Protein AF-X1DBN6-F1 (afdb_monomer_lite)

Sequence (45 aa):
TLGYDRLMPATQEGDIILISTAGAYGYVMSSHYNQRPPAEQFLLT

InterPro domains:
  IPR009006 Alanine racemase/group IV decarboxylase, C-terminal [G3DSA:2.40.37.10] (1-45)
  IPR009006 Alanine racemase/group IV decarboxylase, C-terminal [SSF50621] (2-44)

pLDDT: mean 94.31, std 3.31, range [76.81, 97.62]

Foldseek 3Di:
DPCPPPDDDDDDPPDDDDDPPCPPPNPVVDDCPVNDDDDDDDDDD

Secondary structure (DSSP, 8-state):
--STT-------TT-----TTTTSSTGGG---GGGPPPPP-----

Organism: NCBI:txid412755

Radius of gyration: 13.56 Å; chains: 1; bounding box: 36×25×26 Å

Structure (mmCIF, N/CA/C/O backbone):
data_AF-X1DBN6-F1
#
_entry.id   AF-X1DBN6-F1
#
loop_
_atom_site.group_PDB
_atom_site.id
_atom_site.type_symbol
_atom_site.label_atom_id
_atom_site.label_alt_id
_atom_site.label_comp_id
_atom_site.label_asym_id
_atom_site.label_entity_id
_atom_site.label_seq_id
_atom_site.pdbx_PDB_ins_code
_atom_site.Cartn_x
_atom_site.Cartn_y
_atom_site.Cartn_z
_atom_site.occupancy
_atom_site.B_iso_or_equiv
_atom_site.auth_seq_id
_atom_site.auth_comp_id
_atom_site.auth_asym_id
_atom_site.auth_atom_id
_atom_site.pdbx_PDB_model_num
ATOM 1 N N . THR A 1 1 ? -12.594 1.708 -6.820 1.00 76.81 1 THR A N 1
ATOM 2 C CA . THR A 1 1 ? -12.469 2.275 -5.457 1.00 76.81 1 THR A CA 1
ATOM 3 C C . THR A 1 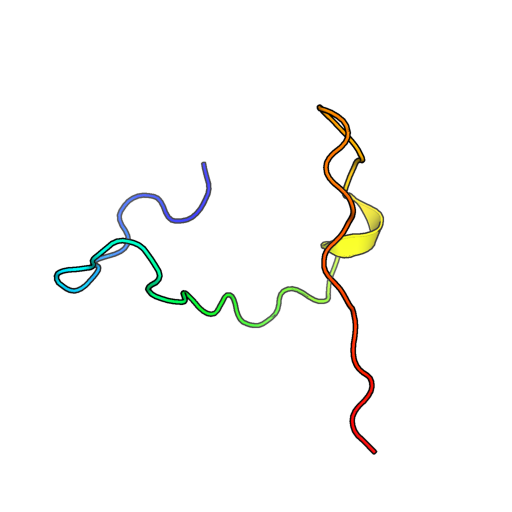1 ? -11.612 1.342 -4.620 1.00 76.81 1 THR A C 1
ATOM 5 O O . THR A 1 1 ? -11.630 0.145 -4.873 1.00 76.81 1 THR A O 1
ATOM 8 N N . LEU A 1 2 ? -10.811 1.866 -3.688 1.00 87.56 2 LEU A N 1
ATOM 9 C CA . LEU A 1 2 ? -9.977 1.056 -2.789 1.00 87.56 2 LEU A CA 1
ATOM 10 C C . LEU A 1 2 ? -10.803 0.635 -1.563 1.00 87.56 2 LEU A C 1
ATOM 12 O O . LEU A 1 2 ? -11.502 1.474 -1.005 1.00 87.56 2 LEU A O 1
ATOM 16 N N . GLY A 1 3 ? -10.722 -0.631 -1.144 1.00 89.88 3 GLY A N 1
ATOM 17 C CA . GLY A 1 3 ? -11.315 -1.092 0.122 1.00 89.88 3 GLY A CA 1
ATOM 18 C C . GLY A 1 3 ? -12.849 -1.099 0.185 1.00 89.88 3 GLY A C 1
ATOM 19 O O . GLY A 1 3 ? -13.404 -1.076 1.276 1.00 89.88 3 GLY A O 1
ATOM 20 N N . TYR A 1 4 ? -13.536 -1.119 -0.960 1.00 94.88 4 TYR A N 1
ATOM 21 C CA . TYR A 1 4 ? -15.000 -1.174 -1.008 1.00 94.88 4 TYR A CA 1
ATOM 22 C C . TYR A 1 4 ? -15.536 -2.435 -0.303 1.00 94.88 4 TYR A C 1
ATOM 24 O O . TYR A 1 4 ? -14.956 -3.510 -0.456 1.00 94.88 4 TYR A O 1
ATOM 32 N N . ASP A 1 5 ? -16.600 -2.281 0.491 1.00 94.25 5 ASP A N 1
ATOM 33 C CA . ASP A 1 5 ? -17.257 -3.326 1.298 1.00 94.25 5 ASP A CA 1
ATOM 34 C C . ASP A 1 5 ? -16.350 -4.116 2.264 1.00 94.25 5 ASP A C 1
ATOM 36 O O . ASP A 1 5 ? -16.704 -5.197 2.742 1.00 94.25 5 ASP A O 1
ATOM 40 N N . ARG A 1 6 ? -15.175 -3.581 2.617 1.00 92.69 6 ARG 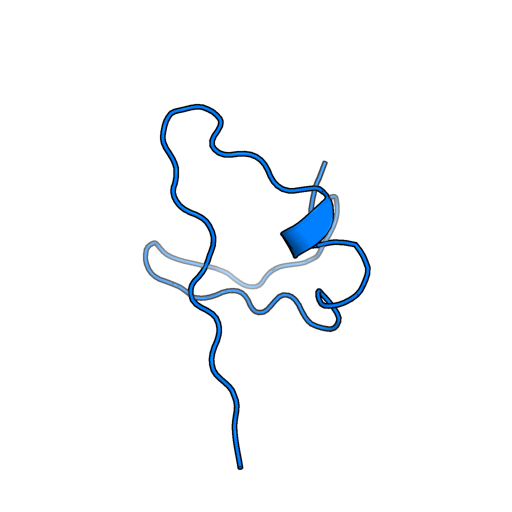A N 1
ATOM 41 C CA . ARG A 1 6 ? -14.370 -4.134 3.712 1.00 92.69 6 ARG A CA 1
ATOM 42 C C . ARG A 1 6 ? -15.011 -3.781 5.050 1.00 92.69 6 ARG A C 1
ATOM 44 O O . ARG A 1 6 ? -15.160 -2.608 5.380 1.00 92.69 6 ARG A O 1
ATOM 51 N N . LEU A 1 7 ? -15.312 -4.802 5.853 1.00 95.19 7 LEU A N 1
ATOM 52 C CA . LEU A 1 7 ? -15.618 -4.608 7.268 1.00 95.19 7 LEU A CA 1
ATOM 53 C C . LEU A 1 7 ? -14.398 -4.002 7.967 1.00 95.19 7 LEU A C 1
ATOM 55 O O . LEU A 1 7 ? -13.286 -4.522 7.847 1.00 95.19 7 LEU A O 1
ATOM 59 N N . MET A 1 8 ? -14.628 -2.918 8.699 1.00 93.81 8 MET A N 1
ATOM 60 C CA . MET A 1 8 ? -13.625 -2.222 9.495 1.00 93.81 8 MET A CA 1
ATOM 61 C C . MET A 1 8 ? -14.116 -2.140 10.944 1.00 93.81 8 MET A C 1
ATOM 63 O O . MET A 1 8 ? -15.326 -2.036 11.167 1.00 93.81 8 MET A O 1
ATOM 67 N N . PRO A 1 9 ? -13.213 -2.198 11.936 1.00 95.38 9 PRO A N 1
ATOM 68 C CA . PRO A 1 9 ? -13.570 -1.861 13.309 1.00 95.38 9 PRO A CA 1
ATOM 69 C C . PRO A 1 9 ? -13.967 -0.377 13.407 1.00 95.38 9 PRO A C 1
ATOM 71 O O . PRO A 1 9 ? -13.814 0.382 12.452 1.00 95.38 9 PRO A O 1
ATOM 74 N N . ALA A 1 10 ? -14.455 0.059 14.570 1.00 96.25 10 ALA A N 1
ATOM 75 C CA . ALA A 1 10 ? -14.572 1.491 14.836 1.00 96.25 10 ALA A CA 1
ATOM 76 C C . ALA A 1 10 ? -13.171 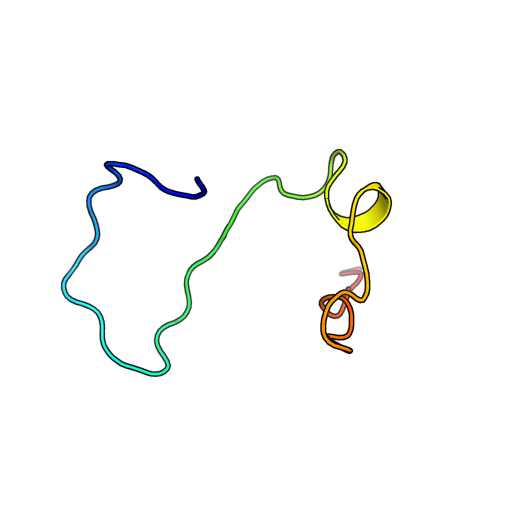2.133 14.778 1.00 96.25 10 ALA A C 1
ATOM 78 O O . ALA A 1 10 ? -12.268 1.676 15.475 1.00 96.25 10 ALA A O 1
ATOM 79 N N . THR A 1 11 ? -12.999 3.155 13.939 1.00 95.50 11 THR A N 1
ATOM 80 C CA . THR A 1 11 ? -11.725 3.860 13.717 1.00 95.50 11 THR A CA 1
ATOM 81 C C . THR A 1 11 ? -11.836 5.332 14.085 1.00 95.50 11 THR A C 1
ATOM 83 O O . THR A 1 11 ? -12.916 5.922 13.988 1.00 95.50 11 THR A O 1
ATOM 86 N N . GLN A 1 12 ? -10.707 5.945 14.407 1.00 97.62 12 GLN A N 1
ATOM 87 C CA . GLN A 1 12 ? -10.568 7.371 14.683 1.00 97.62 12 GLN A CA 1
ATOM 88 C C . GLN A 1 12 ? -9.479 8.011 13.812 1.00 97.62 12 GLN A C 1
ATOM 90 O O . GLN A 1 12 ? -8.691 7.335 13.151 1.00 97.62 12 GLN A O 1
ATOM 95 N N . GLU A 1 13 ? -9.443 9.343 13.791 1.00 97.50 13 GLU A N 1
ATOM 96 C CA . GLU A 1 13 ? -8.369 10.073 13.121 1.00 97.50 13 GLU A CA 1
ATOM 97 C C . GLU A 1 13 ? -7.005 9.695 13.720 1.00 97.50 13 GLU A C 1
ATOM 99 O O . GLU A 1 13 ? -6.845 9.611 14.938 1.00 97.50 13 GLU A O 1
ATOM 104 N N . GLY A 1 14 ? -6.028 9.456 12.841 1.00 96.88 14 GLY A N 1
ATOM 105 C CA . GLY A 1 14 ? -4.680 9.027 13.214 1.00 96.88 14 GLY A CA 1
ATOM 106 C C . GLY A 1 14 ? -4.474 7.511 13.265 1.00 96.88 14 GLY A C 1
ATOM 107 O O . GLY A 1 14 ? -3.323 7.079 13.321 1.00 96.88 14 GLY A O 1
ATOM 108 N N . ASP A 1 15 ? -5.534 6.699 13.186 1.00 97.62 15 ASP A N 1
ATOM 109 C CA . ASP A 1 15 ? -5.387 5.245 13.081 1.00 97.62 15 ASP A CA 1
ATOM 110 C C . ASP A 1 15 ? -4.685 4.841 11.776 1.00 97.62 15 ASP A C 1
ATOM 112 O O . ASP A 1 15 ? -4.859 5.449 10.716 1.00 97.62 15 ASP A O 1
ATOM 116 N N . ILE A 1 16 ? -3.900 3.765 11.848 1.00 96.00 16 ILE A N 1
ATOM 117 C CA . ILE A 1 16 ? -3.092 3.271 10.731 1.00 96.00 16 ILE A CA 1
ATOM 118 C C . ILE A 1 16 ? -3.741 2.024 10.132 1.00 96.00 16 ILE A C 1
ATOM 120 O O . ILE A 1 16 ? -4.047 1.060 10.834 1.00 96.00 16 ILE A O 1
ATOM 124 N N . ILE A 1 17 ? -3.882 2.013 8.805 1.00 94.19 17 ILE A N 1
ATOM 125 C CA . ILE A 1 17 ? -4.341 0.853 8.036 1.00 94.19 17 ILE A CA 1
ATOM 126 C C . ILE A 1 17 ? -3.159 0.281 7.253 1.00 94.19 17 ILE A C 1
ATOM 128 O O . ILE A 1 17 ? -2.532 0.976 6.455 1.00 94.19 17 ILE A O 1
ATOM 132 N N . LEU A 1 18 ? -2.885 -1.010 7.439 1.00 94.50 18 LEU A N 1
ATOM 133 C CA . LEU A 1 18 ? -1.888 -1.734 6.654 1.00 94.50 18 LEU A CA 1
ATOM 134 C C . LEU A 1 18 ? -2.504 -2.244 5.344 1.00 94.50 18 LEU A C 1
ATOM 136 O O . LEU A 1 18 ? -3.461 -3.020 5.358 1.00 94.50 18 LEU A O 1
ATOM 140 N N . ILE A 1 19 ? -1.888 -1.897 4.214 1.00 94.00 19 ILE A N 1
ATOM 141 C CA . ILE A 1 19 ? -2.139 -2.553 2.926 1.00 94.00 19 ILE A CA 1
ATOM 142 C C . ILE A 1 19 ? -0.979 -3.509 2.656 1.00 94.00 19 ILE A C 1
ATOM 144 O O . ILE A 1 19 ? 0.131 -3.087 2.339 1.00 94.00 19 ILE A O 1
ATOM 148 N N . SER A 1 20 ? -1.232 -4.809 2.798 1.00 93.88 20 SER A N 1
ATOM 149 C CA . SER A 1 20 ? -0.230 -5.831 2.487 1.00 93.88 20 SER A CA 1
ATOM 150 C C . SER A 1 20 ? -0.072 -6.020 0.975 1.00 93.88 20 SER A C 1
ATOM 152 O O . SER A 1 20 ? -0.937 -5.635 0.186 1.00 93.88 20 SER A O 1
ATOM 154 N N . THR A 1 21 ? 1.021 -6.664 0.563 1.00 93.81 21 THR A N 1
ATOM 155 C CA . THR A 1 21 ? 1.280 -7.089 -0.828 1.00 93.81 21 THR A CA 1
ATOM 156 C C . THR A 1 21 ? 1.257 -5.970 -1.882 1.00 93.81 21 THR A C 1
ATOM 158 O O . THR A 1 21 ? 1.054 -6.230 -3.063 1.00 93.81 21 THR A O 1
ATOM 161 N N . ALA A 1 22 ? 1.531 -4.724 -1.492 1.00 93.56 22 ALA A N 1
ATOM 162 C CA . ALA A 1 22 ? 1.494 -3.562 -2.388 1.00 93.56 22 ALA A CA 1
ATOM 163 C C . ALA A 1 22 ? 2.725 -3.412 -3.318 1.00 93.56 22 ALA A C 1
ATOM 165 O O . ALA A 1 22 ? 2.886 -2.381 -3.969 1.00 93.56 22 ALA A O 1
ATOM 166 N N . GLY A 1 23 ? 3.619 -4.409 -3.374 1.00 92.81 23 GLY A N 1
ATOM 167 C CA . GLY A 1 23 ? 4.886 -4.316 -4.110 1.00 92.81 23 GLY A CA 1
ATOM 168 C C . GLY A 1 23 ? 4.739 -4.400 -5.633 1.00 92.81 23 GLY A C 1
ATOM 169 O O . GLY A 1 23 ? 5.409 -3.673 -6.362 1.00 92.81 23 GLY A O 1
ATOM 170 N N . ALA A 1 24 ? 3.845 -5.255 -6.135 1.00 96.00 24 ALA A N 1
ATOM 171 C CA . ALA A 1 24 ? 3.623 -5.382 -7.572 1.00 96.00 24 ALA A CA 1
ATOM 172 C C . ALA A 1 24 ? 2.799 -4.195 -8.086 1.00 96.00 24 ALA A C 1
ATOM 174 O O 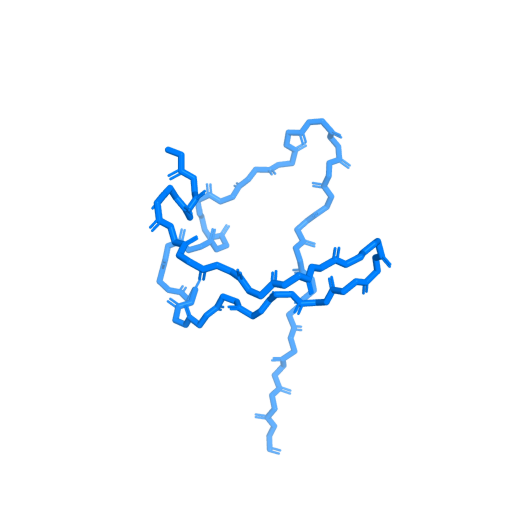. ALA A 1 24 ? 1.696 -3.947 -7.607 1.00 96.00 24 ALA A O 1
ATOM 175 N N . TYR A 1 25 ? 3.338 -3.471 -9.067 1.00 94.44 25 TYR A N 1
ATOM 176 C CA . TYR A 1 25 ? 2.679 -2.353 -9.755 1.00 94.44 25 TYR A CA 1
ATOM 177 C C . TYR A 1 25 ? 2.255 -1.152 -8.886 1.00 94.44 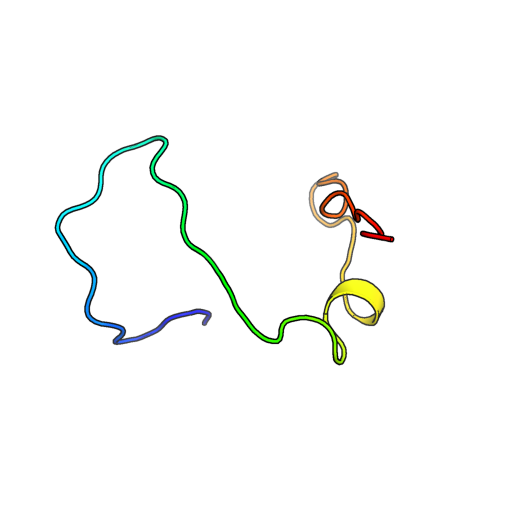25 TYR A C 1
ATOM 179 O O . TYR A 1 25 ? 1.694 -0.204 -9.421 1.00 94.44 25 TYR A O 1
ATOM 187 N N . GLY A 1 26 ? 2.561 -1.129 -7.584 1.00 93.25 26 GLY A N 1
ATOM 188 C CA . GLY A 1 26 ? 2.200 -0.023 -6.692 1.00 93.25 26 GLY A CA 1
ATOM 189 C C . GLY A 1 26 ? 2.961 1.265 -7.009 1.00 93.25 26 GLY A C 1
ATOM 190 O O . GLY A 1 26 ? 2.401 2.218 -7.546 1.00 93.25 26 GLY A O 1
ATOM 191 N N . TYR A 1 27 ? 4.263 1.291 -6.711 1.00 95.19 27 TYR A N 1
ATOM 192 C CA . TYR A 1 27 ? 5.095 2.480 -6.930 1.00 95.19 27 TYR A CA 1
ATOM 193 C C . TYR A 1 27 ? 5.191 2.860 -8.415 1.00 95.19 27 TYR A C 1
ATOM 195 O O . TYR A 1 27 ? 5.009 4.022 -8.775 1.00 95.19 27 TYR A O 1
ATOM 203 N N . VAL A 1 28 ? 5.418 1.873 -9.288 1.00 96.06 28 VAL A N 1
ATOM 204 C CA . VAL A 1 28 ? 5.666 2.097 -10.724 1.00 96.06 28 VAL A CA 1
ATOM 205 C C . VAL A 1 28 ? 4.461 2.655 -11.486 1.00 96.06 28 VAL A C 1
ATOM 207 O O . VAL A 1 28 ? 4.651 3.252 -12.540 1.00 96.06 28 VAL A O 1
ATOM 210 N N . MET A 1 29 ? 3.238 2.488 -10.970 1.00 95.31 29 MET A N 1
ATOM 211 C CA . MET A 1 29 ? 2.025 3.086 -11.547 1.00 95.31 29 MET A CA 1
ATOM 212 C C . MET A 1 29 ? 1.512 4.297 -10.748 1.00 95.31 29 MET A C 1
ATOM 214 O O . MET A 1 29 ? 0.426 4.804 -11.032 1.00 95.31 29 MET A O 1
ATOM 218 N N . SER A 1 30 ? 2.256 4.764 -9.741 1.00 94.75 30 SER A N 1
ATOM 219 C CA . SER A 1 30 ? 1.874 5.930 -8.937 1.00 94.75 30 SER A CA 1
ATOM 220 C C . SER A 1 30 ? 2.108 7.253 -9.682 1.00 94.75 30 SER A C 1
ATOM 222 O O . SER A 1 30 ? 2.810 7.314 -10.690 1.00 94.75 30 SER A O 1
ATOM 224 N N . SER A 1 31 ? 1.507 8.340 -9.189 1.00 94.62 31 SER A N 1
ATOM 225 C CA . SER A 1 31 ? 1.694 9.688 -9.739 1.00 94.62 31 SER A CA 1
ATOM 226 C C . SER A 1 31 ? 1.794 10.731 -8.626 1.00 94.62 31 SER A C 1
ATOM 228 O O . SER A 1 31 ? 1.276 10.528 -7.532 1.00 94.62 31 SER A O 1
ATOM 230 N N . HIS A 1 3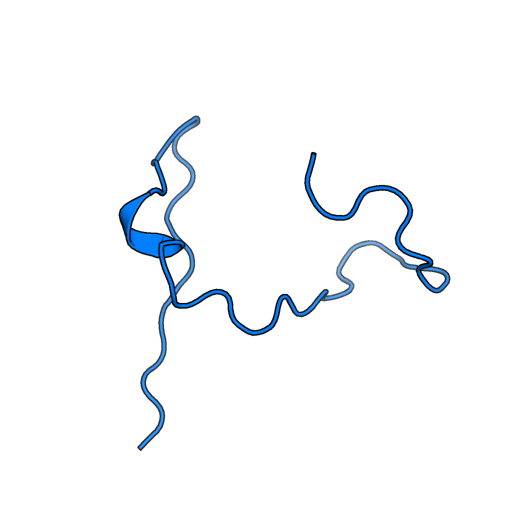2 ? 2.391 11.882 -8.936 1.00 96.50 32 HIS A N 1
ATOM 231 C CA . HIS A 1 32 ? 2.470 13.046 -8.042 1.00 96.50 32 HIS A CA 1
ATOM 232 C C . HIS A 1 32 ? 1.243 13.966 -8.171 1.00 96.50 32 HIS A C 1
ATOM 234 O O . HIS A 1 32 ? 1.344 15.188 -8.026 1.00 96.50 32 HIS A O 1
ATOM 240 N N . TYR A 1 33 ? 0.077 13.412 -8.518 1.00 96.44 33 TYR A N 1
ATOM 241 C CA . TYR A 1 33 ? -1.145 14.199 -8.658 1.00 96.44 33 TYR A CA 1
ATOM 242 C C . TYR A 1 33 ? -1.434 14.980 -7.366 1.00 96.44 33 TYR A C 1
ATOM 244 O O . TYR A 1 33 ? -1.290 14.461 -6.258 1.00 96.44 33 TYR A O 1
ATOM 252 N N . ASN A 1 34 ? -1.833 16.245 -7.515 1.00 97.06 34 ASN A N 1
ATOM 253 C CA . ASN A 1 34 ? -2.041 17.178 -6.406 1.00 97.06 34 ASN A CA 1
ATOM 254 C C . ASN A 1 34 ? -0.796 17.383 -5.512 1.00 97.06 34 ASN A C 1
ATOM 256 O O . ASN A 1 34 ? -0.928 17.613 -4.313 1.00 97.06 34 ASN A O 1
ATOM 260 N N . GLN A 1 35 ? 0.405 17.263 -6.097 1.00 96.50 35 GLN A N 1
ATOM 261 C CA . GLN A 1 35 ? 1.698 17.468 -5.429 1.00 96.50 35 GLN A CA 1
ATOM 262 C C . GLN A 1 35 ? 1.912 16.568 -4.201 1.00 96.50 35 GLN A C 1
ATOM 264 O O . GLN A 1 35 ? 2.644 16.919 -3.279 1.00 96.50 35 GLN A O 1
ATOM 269 N N . ARG A 1 36 ? 1.278 15.389 -4.178 1.00 95.75 36 ARG A N 1
ATOM 270 C CA . ARG A 1 36 ? 1.487 14.408 -3.111 1.00 95.75 36 ARG A CA 1
ATOM 271 C C . ARG A 1 36 ? 2.757 13.604 -3.400 1.00 95.75 36 ARG A C 1
ATOM 273 O O . ARG A 1 36 ? 2.828 12.989 -4.467 1.00 95.75 36 ARG A O 1
ATOM 280 N N . PRO A 1 37 ? 3.757 13.606 -2.502 1.00 95.94 37 PRO A N 1
ATOM 281 C CA . PRO A 1 37 ? 4.941 12.780 -2.682 1.00 95.94 37 PRO A CA 1
ATOM 282 C C . PRO A 1 37 ? 4.585 11.285 -2.554 1.00 95.94 37 PRO A C 1
ATOM 284 O O . PRO A 1 37 ? 3.600 10.944 -1.890 1.00 95.94 37 PRO A O 1
ATOM 287 N N . PRO A 1 38 ? 5.367 10.380 -3.168 1.00 94.31 38 PRO A N 1
ATOM 288 C CA . PRO A 1 38 ? 5.217 8.944 -2.978 1.00 94.31 38 PRO A CA 1
ATOM 289 C C . PRO A 1 38 ? 5.478 8.549 -1.520 1.00 94.31 38 PRO A C 1
ATOM 291 O O . PRO A 1 38 ? 6.174 9.255 -0.792 1.00 94.31 38 PRO A O 1
ATOM 294 N N . ALA A 1 39 ? 4.952 7.394 -1.108 1.00 93.56 39 ALA A N 1
ATOM 295 C CA . ALA A 1 39 ? 5.257 6.830 0.203 1.00 93.56 39 ALA A CA 1
ATOM 296 C C . ALA A 1 39 ? 6.759 6.519 0.338 1.00 93.56 39 ALA A C 1
ATOM 298 O O . ALA A 1 39 ? 7.394 6.059 -0.617 1.00 93.56 39 ALA A O 1
ATOM 299 N N . GLU A 1 40 ? 7.309 6.745 1.532 1.00 95.38 40 GLU A N 1
ATOM 300 C CA . GLU A 1 40 ? 8.682 6.359 1.862 1.00 95.38 40 GLU A CA 1
ATOM 301 C C . GLU A 1 40 ? 8.863 4.837 1.763 1.00 95.38 40 GLU A C 1
ATOM 303 O O . GLU A 1 40 ? 7.950 4.058 2.044 1.00 95.38 40 GLU A O 1
ATOM 308 N N . GLN A 1 41 ? 10.055 4.412 1.341 1.00 94.12 41 GLN A N 1
ATOM 309 C CA . GLN A 1 41 ? 10.404 3.006 1.156 1.00 94.12 41 GLN A CA 1
ATOM 310 C C . GLN A 1 41 ? 11.597 2.662 2.039 1.00 94.12 41 GLN A C 1
ATOM 312 O O . GLN A 1 41 ? 12.636 3.317 1.976 1.00 94.12 41 GLN A O 1
ATOM 317 N N . PHE A 1 42 ? 11.448 1.604 2.831 1.00 95.00 42 PHE A N 1
ATOM 318 C CA . PHE A 1 42 ? 12.478 1.112 3.735 1.00 95.00 42 PHE A CA 1
ATOM 319 C C . PHE A 1 42 ? 12.914 -0.283 3.298 1.00 95.00 42 PHE A C 1
ATOM 321 O O . PHE A 1 42 ? 12.079 -1.162 3.082 1.00 95.00 42 PHE A O 1
ATOM 328 N N . LEU A 1 43 ? 14.225 -0.487 3.181 1.00 95.81 43 LEU A N 1
ATOM 329 C CA . LEU A 1 43 ? 14.819 -1.810 3.032 1.00 95.81 43 LEU A CA 1
ATOM 330 C C . LEU A 1 43 ? 15.197 -2.314 4.424 1.00 95.81 43 LEU A C 1
ATOM 332 O O . LEU A 1 43 ? 15.962 -1.661 5.129 1.00 95.81 43 LEU A O 1
ATOM 336 N N . LEU A 1 44 ? 14.656 -3.464 4.812 1.00 94.25 44 LEU A N 1
ATOM 337 C CA . LEU A 1 44 ? 15.047 -4.154 6.035 1.00 94.25 44 LEU A CA 1
ATOM 338 C C . LEU A 1 44 ? 16.098 -5.208 5.669 1.00 94.25 44 LEU A C 1
ATOM 340 O O . LEU A 1 44 ? 15.862 -6.017 4.771 1.00 94.25 44 LEU A O 1
ATOM 344 N N . THR A 1 45 ? 17.247 -5.160 6.339 1.00 89.06 45 THR A N 1
ATOM 345 C CA . THR A 1 45 ? 18.348 -6.136 6.240 1.00 89.06 45 THR A CA 1
ATOM 346 C C . THR A 1 45 ? 18.409 -7.019 7.465 1.00 89.06 45 THR A C 1
ATOM 348 O O . THR A 1 45 ? 18.194 -6.471 8.570 1.00 89.06 45 THR A O 1
#